Protein AF-A0A7S2NGV4-F1 (afdb_monomer_lite)

pLDDT: mean 76.07, std 20.82, range [39.56, 98.25]

Secondary structure (DSSP, 8-state):
-HHHHHHHHHTT-HHHHHHHHHHHHTT---HHHHHHHHHHHHHHHHH-SS---HHHHHHHHHHHHHH---HHHHHHHHHHHHHHHHHHHHHHHHHHHTS--SS--S---SSHHHHHHHHHHHHHHHHHHHHH-S-------TTSS----SSS-------HHHHHHHHHHHHHHHH--

Foldseek 3Di:
DLVVLVVCVVVLVLVVSLVVLVVVVVVVDAAPSLLSSLLSNLSSLCSPPPRRDLVSSLVSLVVSCVRPNDPSSVVSNVVSVVVVVVVVVVVVCVVCVVPPPDPDDPDDDDDPPVVVVVVVVVVVVVVCCVVPNPDDDDPPPVPPDDDPPPPPPPDPDPPVVVVVVVVVVVVVVVVVD

Organism: NCBI:txid156173

InterPro domains:
  IPR011990 Tetratricopeptide-like helical domain superfamily [G3DSA:1.25.40.10] (1-97)

Radius of gyration: 30.76 Å; chains: 1; bounding box: 49×62×81 Å

Sequence (177 aa):
YSNAALMALKLERHEFAIQLCDSGLLFSPQGPELSKLLLRKAQAVLERPQHSDPDLAIELLQRAAQEASSRPVLELLHRAKKAAKEKKRASDRALFGGRGFGDKRLASEATGRADAAAECALLLRKGWAALFGTSAAREVDPYAEGRLSLEGLEGPQKDNDAARAAFAETEAAAVQA

Structure (mmCIF, N/CA/C/O backbone):
data_AF-A0A7S2NGV4-F1
#
_entry.id   AF-A0A7S2NGV4-F1
#
loop_
_atom_site.group_PDB
_atom_site.id
_atom_site.type_symbol
_atom_site.label_atom_id
_atom_site.label_alt_id
_atom_site.label_comp_id
_atom_site.label_asym_id
_atom_site.label_entity_id
_atom_site.label_seq_id
_atom_site.pdbx_PDB_ins_code
_atom_site.Cartn_x
_atom_site.Cartn_y
_atom_site.Cartn_z
_atom_site.occupancy
_atom_site.B_iso_or_equiv
_atom_site.auth_seq_id
_atom_site.auth_comp_id
_atom_site.auth_asym_id
_atom_site.auth_atom_id
_atom_site.pdbx_PDB_model_num
ATOM 1 N N . TYR A 1 1 ? -11.950 -4.893 12.252 1.00 94.69 1 TYR A N 1
ATOM 2 C CA . TYR A 1 1 ? -11.339 -4.675 10.922 1.00 94.69 1 TYR A CA 1
ATOM 3 C C . TYR A 1 1 ? -9.862 -4.352 10.977 1.00 94.69 1 TYR A C 1
ATOM 5 O O . TYR A 1 1 ? -9.083 -5.174 10.519 1.00 94.69 1 TYR A O 1
ATOM 13 N N . SER A 1 2 ? -9.460 -3.236 11.597 1.00 94.94 2 SER A N 1
ATOM 14 C CA . SER A 1 2 ? -8.052 -2.818 11.653 1.00 94.94 2 SER A CA 1
ATOM 15 C C . SER A 1 2 ? -7.117 -3.960 12.088 1.00 94.94 2 SER A C 1
ATOM 17 O O . SER A 1 2 ? -6.219 -4.336 11.336 1.00 94.94 2 SER A O 1
ATOM 19 N N . ASN A 1 3 ? -7.326 -4.575 13.260 1.00 96.81 3 ASN A N 1
ATOM 20 C CA . ASN A 1 3 ? -6.448 -5.653 13.758 1.00 96.81 3 ASN A CA 1
ATOM 21 C C . ASN A 1 3 ? -6.491 -6.933 12.914 1.00 96.81 3 ASN A C 1
ATOM 23 O O . ASN A 1 3 ? -5.459 -7.569 12.730 1.00 96.81 3 ASN A O 1
ATOM 27 N N . ALA A 1 4 ? -7.647 -7.275 12.343 1.00 97.44 4 ALA A N 1
ATOM 28 C CA . ALA A 1 4 ? -7.757 -8.397 11.415 1.00 97.44 4 ALA A CA 1
ATOM 29 C C . ALA A 1 4 ? -6.918 -8.151 10.148 1.00 97.44 4 ALA A C 1
ATOM 31 O O . ALA A 1 4 ? -6.200 -9.044 9.710 1.00 97.44 4 ALA A O 1
ATOM 32 N N . ALA A 1 5 ? -6.932 -6.925 9.611 1.00 97.75 5 ALA A N 1
ATOM 33 C CA . ALA A 1 5 ? -6.097 -6.554 8.470 1.00 97.75 5 ALA A CA 1
ATOM 34 C C . ALA A 1 5 ? -4.598 -6.622 8.804 1.00 97.75 5 ALA A C 1
ATOM 36 O O . ALA A 1 5 ? -3.801 -7.047 7.975 1.00 97.75 5 ALA A O 1
ATOM 37 N N . LEU A 1 6 ? -4.207 -6.275 10.037 1.00 97.62 6 LEU A N 1
ATOM 38 C CA . LEU A 1 6 ? -2.826 -6.447 10.494 1.00 97.62 6 LEU A CA 1
ATOM 39 C C . LEU A 1 6 ? -2.412 -7.923 10.528 1.00 97.62 6 LEU A C 1
ATOM 41 O O . LEU A 1 6 ? -1.308 -8.248 10.104 1.00 97.62 6 LEU A O 1
ATOM 45 N N . MET A 1 7 ? -3.279 -8.816 11.009 1.00 98.25 7 MET A N 1
ATOM 46 C CA . MET A 1 7 ? -3.002 -10.258 10.978 1.00 98.25 7 MET A CA 1
ATOM 47 C C . MET A 1 7 ? -2.911 -10.777 9.543 1.00 98.25 7 MET A C 1
ATOM 49 O O . MET A 1 7 ? -1.999 -11.534 9.230 1.00 98.25 7 MET A O 1
ATOM 53 N N . ALA A 1 8 ? -3.789 -10.318 8.651 1.00 97.56 8 ALA A N 1
ATOM 54 C CA . ALA A 1 8 ? -3.722 -10.664 7.234 1.00 97.56 8 ALA A CA 1
ATOM 55 C C . ALA A 1 8 ? -2.398 -10.215 6.585 1.00 97.56 8 ALA A C 1
ATOM 57 O O . ALA A 1 8 ? -1.793 -11.003 5.866 1.00 97.56 8 ALA A O 1
ATOM 58 N N . LEU A 1 9 ? -1.904 -9.009 6.900 1.00 97.00 9 LEU A N 1
ATOM 59 C CA . LEU A 1 9 ? -0.579 -8.535 6.472 1.00 97.00 9 LEU A CA 1
ATOM 60 C C . LEU A 1 9 ? 0.556 -9.426 6.990 1.00 97.00 9 LEU A C 1
ATOM 62 O O . LEU A 1 9 ? 1.462 -9.762 6.238 1.00 97.00 9 LEU A O 1
ATOM 66 N N . LYS A 1 10 ? 0.507 -9.836 8.263 1.00 97.31 10 LYS A N 1
ATOM 67 C CA . LYS A 1 10 ? 1.518 -10.729 8.859 1.00 97.31 10 LYS A CA 1
ATOM 68 C C . LYS A 1 10 ? 1.537 -12.128 8.241 1.00 97.31 10 LYS A C 1
ATOM 70 O O . LYS A 1 10 ? 2.559 -12.793 8.320 1.00 97.31 10 LYS A O 1
ATOM 75 N N . LEU A 1 11 ? 0.423 -12.552 7.652 1.00 97.12 11 LEU A N 1
ATOM 76 C CA . LEU A 1 11 ? 0.283 -13.812 6.922 1.00 97.12 11 LEU A CA 1
ATOM 77 C C . LEU A 1 11 ? 0.496 -13.646 5.407 1.00 97.12 11 LEU A C 1
ATOM 79 O O . LEU A 1 11 ? 0.142 -14.551 4.659 1.00 97.12 11 LEU A O 1
ATOM 83 N N . GLU A 1 12 ? 0.983 -12.486 4.948 1.00 95.38 12 GLU A N 1
ATOM 84 C CA . GLU A 1 12 ? 1.213 -12.171 3.524 1.00 95.38 12 GLU A CA 1
ATOM 85 C C . GLU A 1 12 ? -0.057 -12.277 2.652 1.00 95.38 12 GLU A C 1
ATOM 87 O O . GLU A 1 12 ? -0.024 -12.355 1.423 1.00 95.38 12 GLU A O 1
ATOM 92 N N . ARG A 1 13 ? -1.239 -12.216 3.280 1.00 96.69 13 ARG A N 1
ATOM 93 C CA . ARG A 1 13 ? -2.543 -12.227 2.603 1.00 96.69 13 ARG A CA 1
ATOM 94 C C . ARG A 1 13 ? -2.963 -10.801 2.247 1.00 96.69 13 ARG A C 1
ATOM 96 O O . ARG A 1 13 ? -3.959 -10.293 2.765 1.00 96.69 13 ARG A O 1
ATOM 103 N N . HIS A 1 14 ? -2.203 -10.151 1.365 1.00 96.69 14 HIS A N 1
ATOM 104 C CA . HIS A 1 14 ? -2.362 -8.725 1.046 1.00 96.69 14 HIS A CA 1
ATOM 105 C C . HIS A 1 14 ? -3.754 -8.367 0.490 1.00 96.69 14 HIS A C 1
ATOM 107 O O . HIS A 1 14 ? -4.356 -7.401 0.948 1.00 96.69 14 HIS A O 1
ATOM 113 N N . GLU A 1 15 ? -4.321 -9.175 -0.414 1.00 96.06 15 GLU A N 1
ATOM 114 C CA . GLU A 1 15 ? -5.685 -8.960 -0.944 1.00 96.06 15 GLU A CA 1
ATOM 115 C C . GLU A 1 15 ? -6.737 -8.954 0.167 1.00 96.06 15 GLU A C 1
ATOM 117 O O . GLU A 1 15 ? -7.604 -8.084 0.243 1.00 96.06 15 GLU A O 1
ATOM 122 N N . PHE A 1 16 ? -6.628 -9.918 1.080 1.00 97.31 16 PHE A N 1
ATOM 123 C CA . PHE A 1 16 ? -7.557 -10.039 2.192 1.00 97.31 16 PHE A CA 1
ATOM 124 C C . PHE A 1 16 ? -7.390 -8.885 3.188 1.00 97.31 16 PHE A C 1
ATOM 126 O O . PHE A 1 16 ? -8.375 -8.368 3.713 1.00 97.31 16 PHE A O 1
ATOM 133 N N . ALA A 1 17 ? -6.156 -8.418 3.406 1.00 98.00 17 ALA A N 1
ATOM 134 C CA . ALA A 1 17 ? -5.898 -7.226 4.208 1.00 98.00 17 ALA A CA 1
ATOM 135 C C . ALA A 1 17 ? -6.562 -5.973 3.611 1.00 98.00 17 ALA A C 1
ATOM 137 O O . ALA A 1 17 ? -7.136 -5.183 4.365 1.00 98.00 17 ALA A O 1
ATOM 138 N N . ILE A 1 18 ? -6.538 -5.812 2.283 1.00 97.50 18 ILE A N 1
ATOM 139 C CA . ILE A 1 18 ? -7.214 -4.709 1.582 1.00 97.50 18 ILE A CA 1
ATOM 140 C C . ILE A 1 18 ? -8.725 -4.789 1.799 1.00 97.50 18 ILE A C 1
ATOM 142 O O . ILE A 1 18 ? -9.310 -3.820 2.276 1.00 97.50 18 ILE A O 1
ATOM 146 N N . GLN A 1 19 ? -9.337 -5.953 1.561 1.00 97.81 19 GLN A N 1
ATOM 147 C CA . GLN A 1 19 ? -10.780 -6.156 1.751 1.00 97.81 19 GLN A CA 1
ATOM 148 C C . GLN A 1 19 ? -11.232 -5.842 3.183 1.00 97.81 19 GLN A C 1
ATOM 150 O O . GLN A 1 19 ? -12.264 -5.203 3.399 1.00 97.81 19 GLN A O 1
ATOM 155 N N . LEU A 1 20 ? -10.443 -6.257 4.179 1.00 98.12 20 LEU A N 1
ATOM 156 C CA . LEU A 1 20 ? -10.711 -5.957 5.585 1.00 98.12 20 LEU A CA 1
ATOM 157 C C . LEU A 1 20 ? -10.588 -4.462 5.891 1.00 98.12 20 LEU A C 1
ATOM 159 O O . LEU A 1 20 ? -11.370 -3.946 6.693 1.00 98.12 20 LEU A O 1
ATOM 163 N N . CYS A 1 21 ? -9.623 -3.770 5.281 1.00 97.81 21 CYS A N 1
ATOM 164 C CA . CYS A 1 21 ? -9.494 -2.324 5.427 1.00 97.81 21 CYS A CA 1
ATOM 165 C C . CYS A 1 21 ? -10.665 -1.593 4.766 1.00 97.81 21 CYS A C 1
ATOM 167 O O . CYS A 1 21 ? -11.245 -0.720 5.402 1.00 97.81 21 CYS A O 1
ATOM 169 N N . ASP A 1 22 ? -11.056 -1.988 3.555 1.00 97.75 22 ASP A N 1
ATOM 170 C CA . ASP A 1 22 ? -12.186 -1.403 2.825 1.00 97.75 22 ASP A CA 1
ATOM 171 C C . ASP A 1 22 ? -13.495 -1.581 3.581 1.00 97.75 22 ASP A C 1
ATOM 173 O O . ASP A 1 22 ? -14.202 -0.606 3.825 1.00 97.75 22 ASP A O 1
ATOM 177 N N . SER A 1 23 ? -13.747 -2.793 4.076 1.00 97.81 23 SER A N 1
ATOM 178 C CA . SER A 1 23 ? -14.892 -3.073 4.946 1.00 97.81 23 SER A CA 1
ATOM 179 C C . SER A 1 23 ? -14.865 -2.209 6.208 1.00 97.81 23 SER A C 1
ATOM 181 O O . SER A 1 23 ? -15.897 -1.713 6.643 1.00 97.81 23 SER A O 1
ATOM 183 N N . GLY A 1 24 ? -13.682 -1.987 6.790 1.00 96.56 24 GLY A N 1
ATOM 184 C CA . GLY A 1 24 ? -13.511 -1.109 7.948 1.00 96.56 24 GLY A CA 1
ATOM 185 C C . GLY A 1 24 ? -13.787 0.366 7.647 1.00 96.56 24 GLY A C 1
ATOM 186 O O . GLY A 1 24 ? -14.342 1.060 8.496 1.00 96.56 24 GLY A O 1
ATOM 187 N N . LEU A 1 25 ? -13.431 0.841 6.452 1.00 95.94 25 LEU A N 1
ATOM 188 C CA . LEU A 1 25 ? -13.648 2.225 6.021 1.00 95.94 25 LEU A CA 1
ATOM 189 C C . LEU A 1 25 ? -15.132 2.548 5.785 1.00 95.94 25 LEU A C 1
ATOM 191 O O . LEU A 1 25 ? -15.519 3.703 5.952 1.00 95.94 25 LEU A O 1
ATOM 195 N N . LEU A 1 26 ? -15.966 1.548 5.472 1.00 96.56 26 LEU A N 1
ATOM 196 C CA . LEU A 1 26 ? -17.420 1.720 5.325 1.00 96.56 26 LEU A CA 1
ATOM 197 C C . LEU A 1 26 ? -18.112 2.179 6.618 1.00 96.56 26 LEU A C 1
ATOM 199 O O . LEU A 1 26 ? -19.177 2.780 6.555 1.00 96.56 26 LEU A O 1
ATOM 203 N N . PHE A 1 27 ? -17.501 1.949 7.784 1.00 95.25 27 PHE A N 1
ATOM 204 C CA . PHE A 1 27 ? -18.037 2.376 9.082 1.00 95.25 27 PHE A CA 1
ATOM 205 C C . PHE A 1 27 ? -17.649 3.815 9.466 1.00 95.25 27 PHE A C 1
ATOM 207 O O . PHE A 1 27 ? -17.748 4.182 10.633 1.00 95.25 27 PHE A O 1
ATOM 214 N N . SER A 1 28 ? -17.169 4.618 8.510 1.00 91.25 28 SER A N 1
ATOM 215 C CA . SER A 1 28 ? -16.755 6.017 8.711 1.00 91.25 28 SER A CA 1
ATOM 216 C C . SER A 1 28 ? -15.829 6.235 9.925 1.00 91.25 28 SER A C 1
ATOM 218 O O . SER A 1 28 ? -16.101 7.098 10.763 1.00 91.25 28 SER A O 1
ATOM 220 N N . PRO A 1 29 ? -14.726 5.469 10.049 1.00 92.12 29 PRO A N 1
ATOM 221 C CA . PRO A 1 29 ? -13.775 5.650 11.141 1.00 92.12 29 PRO A CA 1
ATOM 222 C C . PRO A 1 29 ? -13.130 7.042 11.074 1.00 92.12 29 PRO A C 1
ATOM 224 O O . PRO A 1 29 ? -12.962 7.603 9.992 1.00 92.12 29 PRO A O 1
ATOM 227 N N . GLN A 1 30 ? -12.719 7.574 12.227 1.00 92.88 30 GLN A N 1
ATOM 228 C CA . GLN A 1 30 ? -12.094 8.897 12.353 1.00 92.88 30 GLN A CA 1
ATOM 229 C C . GLN A 1 30 ? -10.777 8.826 13.136 1.00 92.88 30 GLN A C 1
ATOM 231 O O . GLN A 1 30 ? -10.535 7.878 13.896 1.00 92.88 30 GLN A O 1
ATOM 236 N N . GLY A 1 31 ? -9.915 9.827 12.937 1.00 91.19 31 GLY A N 1
ATOM 237 C CA . GLY A 1 31 ? -8.695 10.015 13.716 1.00 91.19 31 GLY A CA 1
ATOM 238 C C . GLY A 1 31 ? -7.742 8.806 13.669 1.00 91.19 31 GLY A C 1
ATOM 239 O O . GLY A 1 31 ? -7.450 8.285 12.586 1.00 91.19 31 GLY A O 1
ATOM 240 N N . PRO A 1 32 ? -7.235 8.315 14.820 1.00 91.25 32 PRO A N 1
ATOM 241 C CA . PRO A 1 32 ? -6.221 7.258 14.851 1.00 91.25 32 PRO A CA 1
ATOM 242 C C . PRO A 1 32 ? -6.648 5.939 14.197 1.00 91.25 32 PRO A C 1
ATOM 244 O O . PRO A 1 32 ? -5.811 5.242 13.623 1.00 91.25 32 PRO A O 1
ATOM 247 N N . GLU A 1 33 ? -7.929 5.570 14.269 1.00 93.56 33 GLU A N 1
ATOM 248 C CA . GLU A 1 33 ? -8.417 4.324 13.662 1.00 93.56 33 GLU A CA 1
ATOM 249 C C . GLU A 1 33 ? -8.490 4.420 12.138 1.00 93.56 33 GLU A C 1
ATOM 251 O O . GLU A 1 33 ? -8.105 3.472 11.445 1.00 93.56 33 GLU A O 1
ATOM 256 N N . LEU A 1 34 ? -8.885 5.584 11.611 1.00 95.25 34 LEU A N 1
ATOM 257 C CA . LEU A 1 34 ? -8.819 5.868 10.179 1.00 95.25 34 LEU A CA 1
ATOM 258 C C . LEU A 1 34 ? -7.370 5.809 9.683 1.00 95.25 34 LEU A C 1
ATOM 260 O O . LEU A 1 34 ? -7.079 5.099 8.720 1.00 95.25 34 LEU A O 1
ATOM 264 N N . SER A 1 35 ? -6.446 6.470 10.388 1.00 95.81 35 SER A N 1
ATOM 265 C CA . SER A 1 35 ? -5.020 6.459 10.038 1.00 95.81 35 SER A CA 1
ATOM 266 C C . SER A 1 35 ? -4.439 5.034 10.021 1.00 95.81 35 SER A C 1
ATOM 268 O O . SER A 1 35 ? -3.752 4.659 9.069 1.00 95.81 35 SER A O 1
ATOM 270 N N . LYS A 1 36 ? -4.786 4.179 10.999 1.00 96.19 36 LYS A N 1
ATOM 271 C CA . LYS A 1 36 ? -4.367 2.761 11.021 1.00 96.19 36 LYS A CA 1
ATOM 272 C C . LYS A 1 36 ? -4.905 1.965 9.831 1.00 96.19 36 LYS A C 1
ATOM 274 O O . LYS A 1 36 ? -4.158 1.169 9.261 1.00 96.19 36 LYS A O 1
ATOM 279 N N . LEU A 1 37 ? -6.181 2.136 9.482 1.00 97.31 37 LEU A N 1
ATOM 280 C CA . LEU A 1 37 ? -6.797 1.437 8.349 1.00 97.31 37 LEU A CA 1
ATOM 281 C C . LEU A 1 37 ? -6.157 1.859 7.024 1.00 97.31 37 LEU A C 1
ATOM 283 O O . LEU A 1 37 ? -5.790 1.000 6.225 1.00 97.31 37 LEU A O 1
ATOM 287 N N . LEU A 1 38 ? -5.953 3.162 6.823 1.00 97.38 38 LEU A N 1
ATOM 288 C CA . LEU A 1 38 ? -5.304 3.698 5.625 1.00 97.38 38 LEU A CA 1
ATOM 289 C C . LEU A 1 38 ? -3.844 3.242 5.512 1.00 97.38 38 LEU A C 1
ATOM 291 O O . LEU A 1 38 ? -3.432 2.796 4.443 1.00 97.38 38 LEU A O 1
ATOM 295 N N . LEU A 1 39 ? -3.087 3.270 6.614 1.00 97.44 39 LEU A N 1
ATOM 296 C CA . LEU A 1 39 ? -1.711 2.767 6.671 1.00 97.44 39 LEU A CA 1
ATOM 297 C C . LEU A 1 39 ? -1.632 1.288 6.268 1.00 97.44 39 LEU A C 1
ATOM 299 O O . LEU A 1 39 ? -0.817 0.919 5.426 1.00 97.44 39 LEU A O 1
ATOM 303 N N . ARG A 1 40 ? -2.484 0.441 6.859 1.00 97.69 40 ARG A N 1
ATOM 304 C CA . ARG A 1 40 ? -2.494 -1.010 6.603 1.00 97.69 40 ARG A CA 1
ATOM 305 C C . ARG A 1 40 ? -2.937 -1.320 5.175 1.00 97.69 40 ARG A C 1
ATOM 307 O O . ARG A 1 40 ? -2.335 -2.180 4.536 1.00 97.69 40 ARG A O 1
ATOM 314 N N . LYS A 1 41 ? -3.922 -0.584 4.649 1.00 97.88 41 LYS A N 1
ATOM 315 C CA . LYS A 1 41 ? -4.333 -0.691 3.244 1.00 97.88 41 LYS A CA 1
ATOM 316 C C . LYS A 1 41 ? -3.189 -0.312 2.304 1.00 97.88 41 LYS A C 1
ATOM 318 O O . LYS A 1 41 ? -2.883 -1.075 1.396 1.00 97.88 41 LYS A O 1
ATOM 323 N N . ALA A 1 42 ? -2.529 0.821 2.540 1.00 97.44 42 ALA A N 1
ATOM 324 C CA . ALA A 1 42 ? -1.409 1.270 1.716 1.00 97.44 42 ALA A CA 1
ATOM 325 C C . ALA A 1 42 ? -0.236 0.280 1.742 1.00 97.44 42 ALA A C 1
ATOM 327 O O . ALA A 1 42 ? 0.347 -0.007 0.698 1.00 97.44 42 ALA A O 1
ATOM 328 N N . GLN A 1 43 ? 0.077 -0.284 2.913 1.00 97.00 43 GLN A N 1
ATOM 329 C CA . GLN A 1 43 ? 1.089 -1.331 3.040 1.00 97.00 43 GLN A CA 1
ATOM 330 C C . GLN A 1 43 ? 0.725 -2.560 2.202 1.00 97.00 43 GLN A C 1
ATOM 332 O O . GLN A 1 43 ? 1.543 -3.025 1.413 1.00 97.00 43 GLN A O 1
ATOM 337 N N . ALA A 1 44 ? -0.517 -3.038 2.318 1.00 97.12 44 ALA A N 1
ATOM 338 C CA . ALA A 1 44 ? -0.987 -4.175 1.540 1.00 97.12 44 ALA A CA 1
ATOM 339 C C . ALA A 1 44 ? -0.911 -3.905 0.032 1.00 97.12 44 ALA A C 1
ATOM 341 O O . ALA A 1 44 ? -0.462 -4.768 -0.708 1.00 97.12 44 ALA A O 1
ATOM 342 N N . VAL A 1 45 ? -1.294 -2.709 -0.423 1.00 96.94 45 VAL A N 1
ATOM 343 C CA . VAL A 1 45 ? -1.224 -2.315 -1.840 1.00 96.94 45 VAL A CA 1
ATOM 344 C C . VAL A 1 45 ? 0.217 -2.311 -2.361 1.00 96.94 45 VAL A C 1
ATOM 346 O O . VAL A 1 45 ? 0.452 -2.782 -3.471 1.00 96.94 45 VAL A O 1
ATOM 349 N N . LEU A 1 46 ? 1.180 -1.814 -1.580 1.00 95.50 46 LEU A N 1
ATOM 350 C CA . LEU A 1 46 ? 2.590 -1.763 -1.988 1.00 95.50 46 LEU A CA 1
ATOM 351 C C . LEU A 1 46 ? 3.238 -3.142 -2.069 1.00 95.50 46 LEU A C 1
ATOM 353 O O . LEU A 1 46 ? 4.017 -3.390 -2.987 1.00 95.50 46 LEU A O 1
ATOM 357 N N . GLU A 1 47 ? 2.933 -4.014 -1.111 1.00 94.25 47 GLU A N 1
ATOM 358 C CA . GLU A 1 47 ? 3.573 -5.326 -0.959 1.00 94.25 47 GLU A CA 1
ATOM 359 C C . GLU A 1 47 ? 2.975 -6.401 -1.887 1.00 94.25 47 GLU A C 1
ATOM 361 O O . GLU A 1 47 ? 3.481 -7.518 -1.934 1.00 94.25 47 GLU A O 1
ATOM 366 N N . ARG A 1 48 ? 1.946 -6.075 -2.688 1.00 92.06 48 ARG A N 1
ATOM 367 C CA . ARG A 1 48 ? 1.391 -6.984 -3.706 1.00 92.06 48 ARG A CA 1
ATOM 368 C C . ARG A 1 48 ? 2.436 -7.312 -4.784 1.00 92.06 48 ARG A C 1
ATOM 370 O O . ARG A 1 48 ? 2.787 -6.421 -5.557 1.00 92.06 48 ARG A O 1
ATOM 377 N N . PRO A 1 49 ? 2.854 -8.583 -4.947 1.00 81.31 49 PRO A N 1
ATOM 378 C CA . PRO A 1 49 ? 3.962 -8.939 -5.842 1.00 81.31 49 PRO A CA 1
ATOM 379 C C . PRO A 1 49 ? 3.729 -8.617 -7.326 1.00 81.31 49 PRO A C 1
ATOM 381 O O . PRO A 1 49 ? 4.664 -8.267 -8.037 1.00 81.31 49 PRO A O 1
ATOM 384 N N . GLN A 1 50 ? 2.488 -8.738 -7.806 1.00 84.50 50 GLN A N 1
ATOM 385 C CA . GLN A 1 50 ? 2.141 -8.616 -9.235 1.00 84.50 50 GLN A CA 1
ATOM 386 C C . GLN A 1 50 ? 1.309 -7.366 -9.554 1.00 84.50 50 GLN A C 1
ATOM 388 O O . GLN A 1 50 ? 1.170 -6.976 -10.710 1.00 84.50 50 GLN A O 1
ATOM 393 N N . HIS A 1 51 ? 0.759 -6.725 -8.524 1.00 88.88 51 HIS A N 1
ATOM 394 C CA . HIS A 1 51 ? -0.212 -5.638 -8.647 1.00 88.88 51 HIS A CA 1
ATOM 395 C C . HIS A 1 51 ? 0.095 -4.504 -7.665 1.00 88.88 51 HIS A C 1
ATOM 397 O O . HIS A 1 51 ? -0.816 -3.900 -7.094 1.00 88.88 51 HIS A O 1
ATOM 403 N N . SER A 1 52 ? 1.387 -4.254 -7.437 1.00 91.06 52 SER A N 1
ATOM 404 C CA . SER A 1 52 ? 1.831 -3.131 -6.619 1.00 91.06 52 SER A CA 1
ATOM 405 C C . SER A 1 52 ? 1.413 -1.816 -7.275 1.00 91.06 52 SER A C 1
ATOM 407 O O . SER A 1 52 ? 1.771 -1.525 -8.426 1.00 91.06 52 SER A O 1
ATOM 409 N N . ASP A 1 53 ? 0.652 -1.018 -6.530 1.00 95.25 53 ASP A N 1
ATOM 410 C CA . ASP A 1 53 ? 0.220 0.309 -6.954 1.00 95.25 53 ASP A CA 1
ATOM 411 C C . ASP A 1 53 ? 0.767 1.388 -6.006 1.00 95.25 53 ASP A C 1
ATOM 413 O O . ASP A 1 53 ? 0.126 1.760 -5.017 1.00 95.25 53 ASP A O 1
ATOM 417 N N . PRO A 1 54 ? 1.991 1.882 -6.265 1.00 95.69 54 PRO A N 1
ATOM 418 C CA . PRO A 1 54 ? 2.613 2.864 -5.396 1.00 95.69 54 PRO A CA 1
ATOM 419 C C . PRO A 1 54 ? 1.923 4.229 -5.442 1.00 95.69 54 PRO A C 1
ATOM 421 O O . PRO A 1 54 ? 2.008 4.955 -4.454 1.00 95.69 54 PRO A O 1
ATOM 424 N N . ASP A 1 55 ? 1.232 4.574 -6.531 1.00 96.00 55 ASP A N 1
ATOM 425 C CA . ASP A 1 55 ? 0.526 5.852 -6.648 1.00 96.00 55 ASP A CA 1
ATOM 426 C C . ASP A 1 55 ? -0.709 5.852 -5.734 1.00 96.00 55 ASP A C 1
ATOM 428 O O . ASP A 1 55 ? -0.843 6.734 -4.881 1.00 96.00 55 ASP A O 1
ATOM 432 N N . LEU A 1 56 ? -1.515 4.784 -5.778 1.00 96.75 56 LEU A N 1
ATOM 433 C CA . LEU A 1 56 ? -2.632 4.592 -4.844 1.00 96.75 56 LEU A CA 1
ATOM 434 C C . LEU A 1 56 ? -2.166 4.574 -3.378 1.00 96.75 56 LEU A C 1
ATOM 436 O O . LEU A 1 56 ? -2.801 5.153 -2.494 1.00 96.75 56 LEU A O 1
ATOM 440 N N . ALA A 1 57 ? -1.039 3.919 -3.091 1.00 96.69 57 ALA A N 1
ATOM 441 C CA . ALA A 1 57 ? -0.494 3.892 -1.738 1.00 96.69 57 ALA A CA 1
ATOM 442 C C . ALA A 1 57 ? -0.074 5.285 -1.238 1.00 96.69 57 ALA A C 1
ATOM 444 O O . ALA A 1 57 ? -0.257 5.586 -0.056 1.00 96.69 57 ALA A O 1
ATOM 445 N N . ILE A 1 58 ? 0.458 6.147 -2.114 1.00 97.56 58 ILE A N 1
ATOM 446 C CA . ILE A 1 58 ? 0.799 7.537 -1.775 1.00 97.56 58 ILE A CA 1
ATOM 447 C C . ILE A 1 58 ? -0.455 8.313 -1.376 1.00 97.56 58 ILE A C 1
ATOM 449 O O . ILE A 1 58 ? -0.432 8.966 -0.333 1.00 97.56 58 ILE A O 1
ATOM 453 N N . GLU A 1 59 ? -1.537 8.217 -2.150 1.00 97.31 59 GLU A N 1
ATOM 454 C CA . GLU A 1 59 ? -2.799 8.912 -1.858 1.00 97.31 59 GLU A CA 1
ATOM 455 C C . GLU A 1 59 ? -3.366 8.502 -0.492 1.00 97.31 59 GLU A C 1
ATOM 457 O O . GLU A 1 59 ? -3.698 9.348 0.346 1.00 97.31 59 GLU A O 1
ATOM 462 N N . LEU A 1 60 ? -3.397 7.193 -0.222 1.00 96.88 60 LEU A N 1
ATOM 463 C CA . LEU A 1 60 ? -3.857 6.649 1.057 1.00 96.88 60 LEU A CA 1
ATOM 464 C C . LEU A 1 60 ? -3.009 7.152 2.234 1.00 96.88 60 LEU A C 1
ATOM 466 O O . LEU A 1 60 ? -3.552 7.509 3.281 1.00 96.88 60 LEU A O 1
ATOM 470 N N . LEU A 1 61 ? -1.684 7.208 2.071 1.00 96.81 61 LEU A N 1
ATOM 471 C CA . LEU A 1 61 ? -0.760 7.651 3.119 1.00 96.81 61 LEU A CA 1
ATOM 472 C C . LEU A 1 61 ? -0.771 9.166 3.321 1.00 96.81 61 LEU A C 1
ATOM 474 O O . LEU A 1 61 ? -0.622 9.622 4.453 1.00 96.81 61 LEU A O 1
ATOM 478 N N . GLN A 1 62 ? -0.981 9.951 2.265 1.00 96.50 62 GLN A N 1
ATOM 479 C CA . GLN A 1 62 ? -1.190 11.395 2.377 1.00 96.50 62 GLN A CA 1
ATOM 480 C C . GLN A 1 62 ? -2.457 11.695 3.172 1.00 96.50 62 GLN A C 1
ATOM 482 O O . GLN A 1 62 ? -2.411 12.50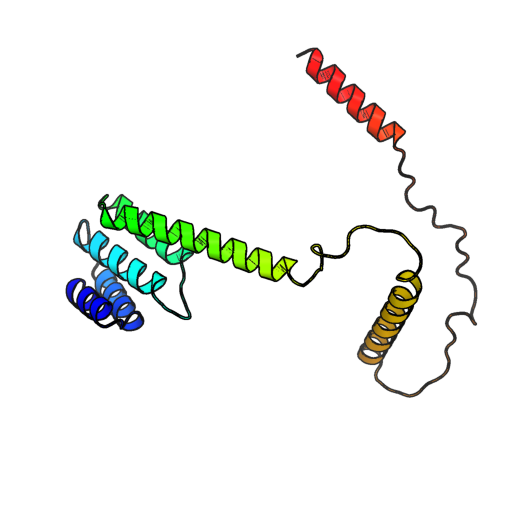0 4.102 1.00 96.50 62 GLN A O 1
ATOM 487 N N . ARG A 1 63 ? -3.554 10.988 2.879 1.00 95.19 63 ARG A N 1
ATOM 488 C CA . ARG A 1 63 ? -4.784 11.084 3.671 1.00 95.19 63 ARG A CA 1
ATOM 489 C C . ARG A 1 63 ? -4.556 10.651 5.124 1.00 95.19 63 ARG A C 1
ATOM 491 O O . ARG A 1 63 ? -4.981 11.340 6.041 1.00 95.19 63 ARG A O 1
ATOM 498 N N . ALA A 1 64 ? -3.830 9.556 5.356 1.00 94.44 64 ALA A N 1
ATOM 499 C CA . ALA A 1 64 ? -3.505 9.105 6.712 1.00 94.44 64 ALA A CA 1
ATOM 500 C C . ALA A 1 64 ? -2.669 10.130 7.501 1.00 94.44 64 ALA A C 1
ATOM 502 O O . ALA A 1 64 ? -2.855 10.266 8.711 1.00 94.44 64 ALA A O 1
ATOM 503 N N . ALA A 1 65 ? -1.762 10.842 6.824 1.00 93.94 65 ALA A N 1
ATOM 504 C CA . ALA A 1 65 ? -0.906 11.863 7.424 1.00 93.94 65 ALA A CA 1
ATOM 505 C C . ALA A 1 65 ? -1.666 13.147 7.792 1.00 93.94 65 ALA A C 1
ATOM 507 O O . ALA A 1 65 ? -1.272 13.812 8.747 1.00 93.94 65 ALA A O 1
ATOM 508 N N . GLN A 1 66 ? -2.740 13.479 7.064 1.00 93.06 66 GLN A N 1
ATOM 509 C CA . GLN A 1 66 ? -3.637 14.593 7.404 1.00 93.06 66 GLN A CA 1
ATOM 510 C C . GLN A 1 66 ? -4.404 14.324 8.705 1.00 93.06 66 GLN A C 1
ATOM 512 O O . GLN A 1 66 ? -4.576 15.235 9.507 1.00 93.06 66 GLN A O 1
ATOM 517 N N . GLU A 1 67 ? -4.818 13.074 8.932 1.00 88.62 67 GLU A N 1
ATOM 518 C CA . GLU A 1 67 ? -5.541 12.662 10.146 1.00 88.62 67 GLU A CA 1
ATOM 519 C C . GLU A 1 67 ? -4.617 12.540 11.361 1.00 88.62 67 GLU A C 1
ATOM 521 O O . GLU A 1 67 ? -4.929 13.000 12.458 1.00 88.62 67 GLU A O 1
ATOM 526 N N . ALA A 1 68 ? -3.477 11.870 11.181 1.00 83.19 68 ALA A N 1
ATOM 527 C CA . ALA A 1 68 ? -2.498 11.665 12.235 1.00 83.19 68 ALA A CA 1
ATOM 528 C C . ALA A 1 68 ? -1.104 11.489 11.630 1.00 83.19 68 ALA A C 1
ATOM 530 O O . ALA A 1 68 ? -0.763 10.437 11.077 1.00 83.19 68 ALA A O 1
ATOM 531 N N . SER A 1 69 ? -0.268 12.516 11.786 1.00 85.50 69 SER A N 1
ATOM 532 C CA . SER A 1 69 ? 1.143 12.436 11.421 1.00 85.50 69 SER A CA 1
ATOM 533 C C . SER A 1 69 ? 1.854 11.461 12.358 1.00 85.50 69 SER A C 1
ATOM 535 O O . SER A 1 69 ? 2.089 11.744 13.532 1.00 85.50 69 SER A O 1
ATOM 537 N N . SER A 1 70 ? 2.166 10.275 11.841 1.00 91.12 70 SER A N 1
ATOM 538 C CA . SER A 1 70 ? 2.889 9.242 12.572 1.00 91.12 70 SER A CA 1
ATOM 539 C C . SER A 1 70 ? 4.123 8.811 11.791 1.00 91.12 70 SER A C 1
ATOM 541 O O . SER A 1 70 ? 4.119 8.738 10.560 1.00 91.12 70 SER A O 1
ATOM 543 N N . ARG A 1 71 ? 5.199 8.498 12.518 1.00 94.88 71 ARG A N 1
ATOM 544 C CA . ARG A 1 71 ? 6.461 8.041 11.925 1.00 94.88 71 ARG A CA 1
ATOM 545 C C . ARG A 1 71 ? 6.278 6.869 10.938 1.00 94.88 71 ARG A C 1
ATOM 547 O O . ARG A 1 71 ? 6.836 6.965 9.847 1.00 94.88 71 ARG A O 1
ATOM 554 N N . PRO A 1 72 ? 5.461 5.832 11.227 1.00 94.44 72 PRO A N 1
ATOM 555 C CA . PRO A 1 72 ? 5.229 4.743 10.275 1.00 94.44 72 PRO A CA 1
ATOM 556 C C . PRO A 1 72 ? 4.590 5.201 8.958 1.00 94.44 72 PRO A C 1
ATOM 558 O O . PRO A 1 72 ? 4.970 4.714 7.895 1.00 94.44 72 PRO A O 1
ATOM 561 N N . VAL A 1 73 ? 3.655 6.160 9.008 1.00 95.38 73 VAL A N 1
ATOM 562 C CA . VAL A 1 73 ? 3.020 6.723 7.805 1.00 95.38 73 VAL A CA 1
ATOM 563 C C . VAL A 1 73 ? 4.052 7.452 6.948 1.00 95.38 73 VAL A C 1
ATOM 565 O O . VAL A 1 73 ? 4.101 7.237 5.739 1.00 95.38 73 VAL A O 1
ATOM 568 N N . LEU A 1 74 ? 4.916 8.267 7.558 1.00 95.62 74 LEU A N 1
ATOM 569 C CA . LEU A 1 74 ? 5.945 9.023 6.837 1.00 95.62 74 LEU A CA 1
ATOM 570 C C . LEU A 1 74 ? 7.014 8.114 6.213 1.00 95.62 74 LEU A C 1
ATOM 572 O O . LEU A 1 74 ? 7.400 8.314 5.059 1.00 95.62 74 LEU A O 1
ATOM 576 N N . GLU A 1 75 ? 7.470 7.098 6.948 1.00 96.31 75 GLU A N 1
ATOM 577 C CA . GLU A 1 75 ? 8.443 6.122 6.446 1.00 96.31 75 GLU A CA 1
ATOM 578 C C . GLU A 1 75 ? 7.881 5.335 5.258 1.00 96.31 75 GLU A C 1
ATOM 580 O O . GLU A 1 75 ? 8.554 5.192 4.229 1.00 96.31 75 GLU A O 1
ATOM 585 N N . LEU A 1 76 ? 6.632 4.868 5.359 1.00 96.19 76 LEU A N 1
ATOM 586 C CA . LEU A 1 76 ? 5.991 4.140 4.270 1.00 96.19 76 LEU A CA 1
ATOM 587 C C . LEU A 1 76 ? 5.693 5.057 3.077 1.00 96.19 76 LEU A C 1
ATOM 589 O O . LEU A 1 76 ? 5.886 4.644 1.937 1.00 96.19 76 LEU A O 1
ATOM 593 N N . LEU A 1 77 ? 5.327 6.320 3.315 1.00 96.50 77 LEU A N 1
ATOM 594 C CA . LEU A 1 77 ? 5.108 7.310 2.258 1.00 96.50 77 LEU A CA 1
ATOM 595 C C . LEU A 1 77 ? 6.396 7.574 1.470 1.00 96.50 77 LEU A C 1
ATOM 597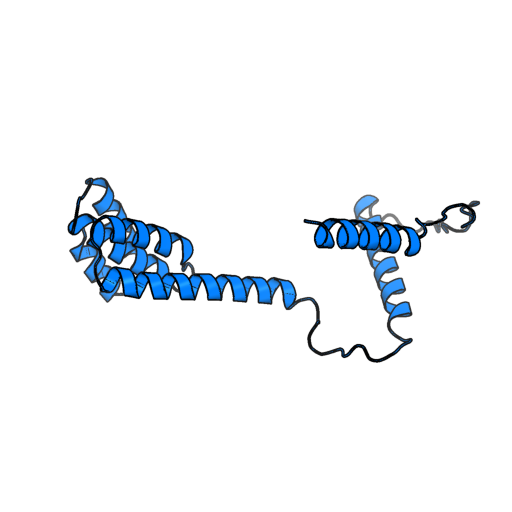 O O . LEU A 1 77 ? 6.367 7.677 0.243 1.00 96.50 77 LEU A O 1
ATOM 601 N N . HIS A 1 78 ? 7.540 7.654 2.153 1.00 96.31 78 HIS A N 1
ATOM 602 C CA . HIS A 1 78 ? 8.834 7.780 1.488 1.00 96.31 78 HIS A CA 1
ATOM 603 C C . HIS A 1 78 ? 9.147 6.549 0.622 1.00 96.31 78 HIS A C 1
ATOM 605 O O . HIS A 1 78 ? 9.563 6.698 -0.531 1.00 96.31 78 HIS A O 1
ATOM 611 N N . ARG A 1 79 ? 8.899 5.335 1.136 1.00 96.25 79 ARG A N 1
ATOM 612 C CA . ARG A 1 79 ? 9.057 4.088 0.364 1.00 96.25 79 ARG A CA 1
ATOM 613 C C . ARG A 1 79 ? 8.139 4.060 -0.859 1.00 96.25 79 ARG A C 1
ATOM 615 O O . ARG A 1 79 ? 8.619 3.770 -1.950 1.00 96.25 79 ARG A O 1
ATOM 622 N N . ALA A 1 80 ? 6.874 4.444 -0.701 1.00 96.38 80 ALA A N 1
ATOM 623 C CA . ALA A 1 80 ? 5.898 4.516 -1.785 1.00 96.38 80 ALA A CA 1
ATOM 624 C C . ALA A 1 80 ? 6.340 5.495 -2.885 1.00 96.38 80 ALA A C 1
ATOM 626 O O . ALA A 1 80 ? 6.382 5.139 -4.060 1.00 96.38 80 ALA A O 1
ATOM 627 N N . LYS A 1 81 ? 6.790 6.702 -2.510 1.00 96.75 81 LYS A N 1
ATOM 628 C CA . LYS A 1 81 ? 7.344 7.693 -3.453 1.00 96.75 81 LYS A CA 1
ATOM 629 C C . LYS A 1 81 ? 8.577 7.178 -4.189 1.00 96.75 81 LYS A C 1
ATOM 631 O O . LYS A 1 81 ? 8.746 7.471 -5.374 1.00 96.75 81 LYS A O 1
ATOM 636 N N . LYS A 1 82 ? 9.453 6.438 -3.505 1.00 96.12 82 LYS A N 1
ATOM 637 C CA . LYS A 1 82 ? 10.625 5.819 -4.134 1.00 96.12 82 LYS A CA 1
ATOM 638 C C . LYS A 1 82 ? 10.194 4.757 -5.153 1.00 96.12 82 LYS A C 1
ATOM 640 O O . LYS A 1 82 ? 10.639 4.825 -6.295 1.00 96.12 82 LYS A O 1
ATOM 645 N N . ALA A 1 83 ? 9.270 3.875 -4.775 1.00 93.75 83 ALA A N 1
ATOM 646 C CA . ALA A 1 83 ? 8.713 2.850 -5.653 1.00 93.75 83 ALA A CA 1
ATOM 647 C C . ALA A 1 83 ? 8.000 3.453 -6.878 1.00 93.75 83 ALA A C 1
ATOM 649 O O . ALA A 1 83 ? 8.221 2.999 -7.996 1.00 93.75 83 ALA A O 1
ATOM 650 N N . ALA A 1 84 ? 7.227 4.533 -6.713 1.00 94.69 84 ALA A N 1
ATOM 651 C CA . ALA A 1 84 ? 6.591 5.242 -7.828 1.00 94.69 84 ALA A CA 1
ATOM 652 C C . ALA A 1 84 ? 7.622 5.830 -8.808 1.00 94.69 84 ALA A C 1
ATOM 654 O O . ALA A 1 84 ? 7.481 5.705 -10.025 1.00 94.69 84 ALA A O 1
ATOM 655 N N . LYS A 1 85 ? 8.705 6.436 -8.298 1.00 94.75 85 LYS A N 1
ATOM 656 C CA . LYS A 1 85 ? 9.807 6.938 -9.141 1.00 94.75 85 LYS A CA 1
ATOM 657 C C . LYS A 1 85 ? 10.526 5.810 -9.880 1.00 94.75 85 LYS A C 1
ATOM 659 O O . LYS A 1 85 ? 10.883 5.982 -11.041 1.00 94.75 85 LYS A O 1
ATOM 664 N N . GLU A 1 86 ? 10.754 4.675 -9.226 1.00 92.94 86 GLU A N 1
ATOM 665 C CA . GLU A 1 86 ? 11.371 3.497 -9.846 1.00 92.94 86 GLU A CA 1
ATOM 666 C C . GLU A 1 86 ? 10.466 2.881 -10.915 1.00 92.94 86 GLU A C 1
ATOM 668 O O . GLU A 1 86 ? 10.954 2.589 -12.005 1.00 92.94 86 GLU A O 1
ATOM 673 N N . LYS A 1 87 ? 9.154 2.789 -10.663 1.00 90.06 87 LYS A N 1
ATOM 674 C CA . LYS A 1 87 ? 8.147 2.358 -11.644 1.00 90.06 87 LYS A CA 1
ATOM 675 C C . LYS A 1 87 ? 8.153 3.257 -12.884 1.00 90.06 87 LYS A C 1
ATOM 677 O O . LYS A 1 87 ? 8.218 2.736 -13.992 1.00 90.06 87 LYS A O 1
ATOM 682 N N . LYS A 1 88 ? 8.193 4.585 -12.706 1.00 90.12 88 LYS A N 1
ATOM 683 C CA . LYS A 1 88 ? 8.325 5.551 -13.816 1.00 90.12 88 LYS A CA 1
ATOM 684 C C . LYS A 1 88 ? 9.638 5.383 -14.581 1.00 90.12 88 LYS A C 1
ATOM 686 O O . LYS A 1 88 ? 9.642 5.288 -15.797 1.00 90.12 88 LYS A O 1
ATOM 691 N N . ARG A 1 89 ? 10.764 5.238 -13.881 1.00 90.88 89 ARG A N 1
ATOM 692 C CA . ARG A 1 89 ? 12.058 4.974 -14.536 1.00 90.88 89 ARG A CA 1
ATOM 693 C C . ARG A 1 89 ? 12.066 3.652 -15.300 1.00 90.88 89 ARG A C 1
ATOM 695 O O . ARG A 1 89 ? 12.697 3.569 -16.347 1.00 90.88 89 ARG A O 1
ATOM 702 N N . ALA A 1 90 ? 11.415 2.615 -14.779 1.00 87.88 90 ALA A N 1
ATOM 703 C CA . ALA A 1 90 ? 11.291 1.329 -15.453 1.00 87.88 90 ALA A CA 1
ATOM 704 C C . ALA A 1 90 ? 10.399 1.435 -16.697 1.00 87.88 90 ALA A C 1
ATOM 706 O O . ALA A 1 90 ? 10.771 0.893 -17.736 1.00 87.88 90 ALA A O 1
ATOM 707 N N . SER A 1 91 ? 9.286 2.177 -16.630 1.00 85.69 91 SER A N 1
ATOM 708 C CA . SER A 1 91 ? 8.462 2.454 -17.811 1.00 85.69 91 SER A CA 1
ATOM 709 C C . SER A 1 91 ? 9.216 3.283 -18.846 1.00 85.69 91 SER A C 1
ATOM 711 O O . SER A 1 91 ? 9.197 2.928 -20.019 1.00 85.69 91 SER A O 1
ATOM 713 N N . ASP A 1 92 ? 9.958 4.310 -18.429 1.00 85.94 92 ASP A N 1
ATOM 714 C CA . ASP A 1 92 ? 10.786 5.112 -19.334 1.00 85.94 92 ASP A CA 1
ATOM 715 C C . ASP A 1 92 ? 11.848 4.226 -20.000 1.00 85.94 92 ASP A C 1
ATOM 717 O O . ASP A 1 92 ? 11.986 4.214 -21.219 1.00 85.94 92 ASP A O 1
ATOM 721 N N . ARG A 1 93 ? 12.550 3.388 -19.227 1.00 85.94 93 ARG A N 1
ATOM 722 C CA . ARG A 1 93 ? 13.501 2.410 -19.781 1.00 85.94 93 ARG A CA 1
ATOM 723 C C . ARG A 1 93 ? 12.845 1.421 -20.737 1.00 85.94 93 ARG A C 1
ATOM 725 O O . ARG A 1 93 ? 13.488 1.051 -21.705 1.00 85.94 93 ARG A O 1
ATOM 732 N N . ALA A 1 94 ? 11.612 0.988 -20.498 1.00 84.06 94 ALA A N 1
ATOM 733 C CA . ALA A 1 94 ? 10.904 0.115 -21.431 1.00 84.06 94 ALA A CA 1
ATOM 734 C C . ALA A 1 94 ? 10.561 0.850 -22.740 1.00 84.06 94 ALA A C 1
ATOM 736 O O . ALA A 1 94 ? 10.736 0.290 -23.820 1.00 84.06 94 ALA A O 1
ATOM 737 N N . LEU A 1 95 ? 10.153 2.121 -22.654 1.00 78.94 95 LEU A N 1
ATOM 738 C CA . LEU A 1 95 ? 9.867 2.969 -23.816 1.00 78.94 95 LEU A CA 1
ATOM 739 C C . LEU A 1 95 ? 11.128 3.281 -24.638 1.00 78.94 95 LEU A C 1
ATOM 741 O O . LEU A 1 95 ? 11.071 3.311 -25.868 1.00 78.94 95 LEU A O 1
ATOM 745 N N . PHE A 1 96 ? 12.272 3.472 -23.977 1.00 72.06 96 PHE A N 1
ATOM 746 C CA . PHE A 1 96 ? 13.547 3.806 -24.626 1.00 72.06 96 PHE A CA 1
ATOM 747 C C . PHE A 1 96 ? 14.464 2.594 -24.876 1.00 72.06 96 PHE A C 1
ATOM 749 O O . PHE A 1 96 ? 15.417 2.699 -25.641 1.00 72.06 96 PHE A O 1
ATOM 756 N N . GLY A 1 97 ? 14.173 1.427 -24.300 1.00 61.56 97 GLY A N 1
ATOM 757 C CA . GLY A 1 97 ? 14.972 0.202 -24.437 1.00 61.56 97 GLY A CA 1
ATOM 758 C C . GLY A 1 97 ? 14.836 -0.482 -25.800 1.00 61.56 97 GLY A C 1
ATOM 759 O O . GLY A 1 97 ? 15.701 -1.265 -26.177 1.00 61.56 97 GLY A O 1
ATOM 760 N N . GLY A 1 98 ? 13.789 -0.151 -26.565 1.00 54.25 98 GLY A N 1
ATOM 761 C CA . GLY A 1 98 ? 13.566 -0.652 -27.927 1.00 54.25 98 GLY A CA 1
ATOM 762 C C . GLY A 1 98 ? 14.193 0.193 -29.042 1.00 54.25 98 GLY A C 1
ATOM 763 O O . GLY A 1 98 ? 14.108 -0.184 -30.208 1.00 54.25 98 GLY A O 1
ATOM 764 N N . ARG A 1 99 ? 14.818 1.335 -28.728 1.00 54.31 99 ARG A N 1
ATOM 765 C CA . ARG A 1 99 ? 15.526 2.167 -29.713 1.00 54.31 99 ARG A CA 1
ATOM 766 C C . ARG A 1 99 ? 16.947 2.380 -29.226 1.00 54.31 99 ARG A C 1
ATOM 768 O O . ARG A 1 99 ? 17.187 3.199 -28.349 1.00 54.31 99 ARG A O 1
ATOM 775 N N . GLY A 1 100 ? 17.875 1.603 -29.782 1.00 54.12 100 GLY A N 1
ATOM 776 C CA . GLY A 1 100 ? 19.292 1.623 -29.435 1.00 54.12 100 GLY A CA 1
ATOM 777 C C . GLY A 1 100 ? 19.900 3.023 -29.500 1.00 54.12 100 GLY A C 1
ATOM 778 O O . GLY A 1 100 ? 20.383 3.447 -30.541 1.00 54.12 100 GLY A O 1
ATOM 779 N N . PHE A 1 101 ? 19.918 3.704 -28.360 1.00 54.38 101 PHE A N 1
ATOM 780 C CA . PHE A 1 101 ? 20.697 4.919 -28.118 1.00 54.38 101 PHE A CA 1
ATOM 781 C C . PHE A 1 101 ? 21.978 4.625 -27.313 1.00 54.38 101 PHE A C 1
ATOM 783 O O . PHE A 1 101 ? 22.658 5.548 -26.881 1.00 54.38 101 PHE A O 1
ATOM 790 N N . GLY A 1 102 ? 22.299 3.341 -27.095 1.00 53.28 102 GLY A N 1
ATOM 791 C CA . GLY A 1 102 ? 23.354 2.907 -26.174 1.00 53.28 102 GLY A CA 1
ATOM 792 C C . GLY A 1 102 ? 24.698 2.522 -26.795 1.00 53.28 102 GLY A C 1
ATOM 793 O O . GLY A 1 102 ? 25.714 2.887 -26.227 1.00 53.28 102 GLY A O 1
ATOM 794 N N . ASP A 1 103 ? 24.737 1.834 -27.944 1.00 52.06 103 ASP A N 1
ATOM 795 C CA . ASP A 1 103 ? 25.991 1.180 -28.389 1.00 52.06 103 ASP A CA 1
ATOM 796 C C . ASP A 1 103 ? 26.431 1.458 -29.827 1.00 52.06 103 ASP A C 1
ATOM 798 O O . ASP A 1 103 ? 27.539 1.095 -30.221 1.00 52.06 103 ASP A O 1
ATOM 802 N N . LYS A 1 104 ? 25.632 2.169 -30.623 1.00 50.22 104 LYS A N 1
ATOM 803 C CA . LYS A 1 104 ? 26.114 2.690 -31.905 1.00 50.22 104 LYS A CA 1
ATOM 804 C C . LYS A 1 104 ? 26.531 4.129 -31.692 1.00 50.22 104 LYS A C 1
ATOM 806 O O . LYS A 1 104 ? 25.747 5.058 -31.871 1.00 50.22 104 LYS A O 1
ATOM 811 N N . ARG A 1 105 ? 27.791 4.292 -31.274 1.00 47.03 105 ARG A N 1
ATOM 812 C CA . ARG A 1 105 ? 28.517 5.551 -31.455 1.00 47.03 105 ARG A CA 1
ATOM 813 C C . ARG A 1 105 ? 28.204 6.054 -32.860 1.00 47.03 105 ARG A C 1
ATOM 815 O O . ARG A 1 105 ? 28.221 5.271 -33.806 1.00 47.03 105 ARG A O 1
ATOM 822 N N . LEU A 1 106 ? 27.906 7.344 -32.953 1.00 49.31 106 LEU A N 1
ATOM 823 C CA . LEU A 1 106 ? 27.785 8.121 -34.183 1.00 49.31 106 LEU A CA 1
ATOM 824 C C . LEU A 1 106 ? 29.128 8.101 -34.939 1.00 49.31 106 LEU A C 1
ATOM 826 O O . LEU A 1 106 ? 29.825 9.105 -35.024 1.00 49.31 106 LEU A O 1
ATOM 830 N N . ALA A 1 107 ? 29.528 6.931 -35.423 1.00 39.56 107 ALA A N 1
ATOM 831 C CA . ALA A 1 107 ? 30.694 6.700 -36.245 1.00 39.56 107 ALA A CA 1
ATOM 832 C C . ALA A 1 107 ? 30.190 6.356 -37.647 1.00 39.56 107 ALA A C 1
ATOM 834 O O . ALA A 1 107 ? 29.669 5.273 -37.897 1.00 39.56 107 ALA A O 1
ATOM 835 N N . SER A 1 108 ? 30.287 7.375 -38.495 1.00 42.00 108 SER A N 1
ATOM 836 C CA . SER A 1 108 ? 30.624 7.310 -39.915 1.00 42.00 108 SER A CA 1
ATOM 837 C C . SER A 1 108 ? 30.007 6.184 -40.763 1.00 42.00 108 SER A C 1
ATOM 839 O O . SER A 1 108 ? 30.492 5.061 -40.800 1.00 42.00 108 SER A O 1
ATOM 841 N N . GLU A 1 109 ? 29.022 6.607 -41.554 1.00 49.34 109 GLU A N 1
ATOM 842 C CA . GLU A 1 109 ? 28.998 6.463 -43.016 1.00 49.34 109 GLU A CA 1
ATOM 843 C C . GLU A 1 109 ? 28.693 5.106 -43.698 1.00 49.34 109 GLU A C 1
ATOM 845 O O . GLU A 1 109 ? 29.262 4.050 -43.456 1.00 49.34 109 GLU A O 1
ATOM 850 N N . ALA A 1 110 ? 27.802 5.255 -44.687 1.00 51.09 110 ALA A N 1
ATOM 851 C CA . ALA A 1 110 ? 27.641 4.507 -45.936 1.00 51.09 110 ALA A CA 1
ATOM 852 C C . ALA A 1 110 ? 26.800 3.217 -45.992 1.00 51.09 110 ALA A C 1
ATOM 854 O O . ALA A 1 110 ? 26.149 3.026 -47.017 1.00 51.09 110 ALA A O 1
ATOM 855 N N . THR A 1 111 ? 26.693 2.373 -44.963 1.00 48.28 111 THR A N 1
ATOM 856 C CA . THR A 1 111 ? 26.005 1.065 -45.143 1.00 48.28 111 THR A CA 1
ATOM 857 C C . THR A 1 111 ? 24.512 1.043 -44.790 1.00 48.28 111 THR A C 1
ATOM 859 O O . THR A 1 111 ? 23.768 0.252 -45.353 1.00 48.28 111 THR A O 1
ATOM 862 N N . GLY A 1 112 ? 24.018 1.950 -43.940 1.00 49.12 112 GLY A N 1
ATOM 863 C CA . GLY A 1 112 ? 22.628 1.896 -43.446 1.00 49.12 112 GLY A CA 1
ATOM 864 C C . GLY A 1 112 ? 21.537 2.476 -44.361 1.00 49.12 112 GLY A C 1
ATOM 865 O O . GLY A 1 112 ? 20.356 2.362 -44.041 1.00 49.12 112 GLY A O 1
ATOM 866 N N . ARG A 1 113 ? 21.885 3.134 -45.478 1.00 52.47 113 ARG A N 1
ATOM 867 C CA . ARG A 1 113 ? 20.880 3.771 -46.361 1.00 52.47 113 ARG A CA 1
ATOM 868 C C . ARG A 1 113 ? 20.204 2.785 -47.319 1.00 52.47 113 ARG A C 1
ATOM 870 O O . ARG A 1 113 ? 19.039 2.987 -47.645 1.00 52.47 113 ARG A O 1
ATOM 877 N N . ALA A 1 114 ? 20.906 1.733 -47.743 1.00 53.59 114 ALA A N 1
ATOM 878 C CA . ALA A 1 114 ? 20.349 0.716 -48.637 1.00 53.59 114 ALA A CA 1
ATOM 879 C C . ALA A 1 114 ? 19.312 -0.164 -47.916 1.00 53.59 114 ALA A C 1
ATOM 881 O O . ALA A 1 114 ? 18.237 -0.420 -48.458 1.00 53.59 114 ALA A O 1
ATOM 882 N N . ASP A 1 115 ? 19.589 -0.522 -46.659 1.00 58.56 115 ASP A N 1
ATOM 883 C CA . ASP A 1 115 ? 18.699 -1.364 -45.854 1.00 58.56 115 ASP A CA 1
ATOM 884 C C . ASP A 1 115 ? 17.422 -0.620 -45.442 1.00 58.56 115 ASP A C 1
ATOM 886 O O . ASP A 1 115 ? 16.328 -1.170 -45.537 1.00 58.56 115 ASP A O 1
ATOM 890 N N . ALA A 1 116 ? 17.521 0.668 -45.094 1.00 60.06 116 ALA A N 1
ATOM 891 C CA . ALA A 1 116 ? 16.353 1.475 -44.737 1.00 60.06 116 ALA A CA 1
ATOM 892 C C . ALA A 1 116 ? 15.390 1.689 -45.921 1.00 60.06 116 ALA A C 1
ATOM 894 O O . ALA A 1 116 ? 14.171 1.691 -45.745 1.00 60.06 116 ALA A O 1
ATOM 895 N N . ALA A 1 117 ? 15.916 1.844 -47.142 1.00 61.38 117 ALA A N 1
ATOM 896 C CA . ALA A 1 117 ? 15.089 1.960 -48.342 1.00 61.38 117 ALA A CA 1
ATOM 897 C C . ALA A 1 117 ? 14.369 0.638 -48.663 1.00 61.38 117 ALA A C 1
ATOM 899 O O . ALA A 1 117 ? 13.178 0.644 -48.990 1.00 61.38 117 ALA A O 1
ATOM 900 N N . ALA A 1 118 ? 15.063 -0.494 -48.509 1.00 67.75 118 ALA A N 1
ATOM 901 C CA . ALA A 1 118 ? 14.491 -1.823 -48.707 1.00 67.75 118 ALA A CA 1
ATOM 902 C C . ALA A 1 118 ? 13.423 -2.160 -47.650 1.00 67.75 118 ALA A C 1
ATOM 904 O O . ALA A 1 118 ? 12.357 -2.679 -47.991 1.00 67.75 118 ALA A O 1
ATOM 905 N N . GLU A 1 119 ? 13.659 -1.810 -46.384 1.00 69.44 119 GLU A N 1
ATOM 906 C CA . GLU A 1 119 ? 12.688 -1.993 -45.301 1.00 69.44 119 GLU A CA 1
ATOM 907 C C . GLU A 1 119 ? 11.436 -1.128 -45.494 1.00 69.44 119 GLU A C 1
ATOM 909 O O . GLU A 1 119 ? 10.316 -1.629 -45.355 1.00 69.44 119 GLU A O 1
ATOM 914 N N . CYS A 1 120 ? 11.593 0.136 -45.901 1.00 70.38 120 CYS A N 1
ATOM 915 C CA . CYS A 1 120 ? 10.462 1.006 -46.232 1.00 70.38 120 CYS A CA 1
ATOM 916 C C . CYS A 1 120 ? 9.639 0.459 -47.408 1.00 70.38 120 CYS A C 1
ATOM 918 O O . CYS A 1 120 ? 8.412 0.402 -47.321 1.00 70.38 120 CYS A O 1
ATOM 920 N N . ALA A 1 121 ? 10.284 -0.011 -48.481 1.00 71.06 121 ALA A N 1
ATOM 921 C CA . ALA A 1 121 ? 9.588 -0.613 -49.621 1.00 71.06 121 ALA A CA 1
ATOM 922 C C . ALA A 1 121 ? 8.816 -1.888 -49.227 1.00 71.06 121 ALA A C 1
ATOM 924 O O . ALA A 1 121 ? 7.698 -2.124 -49.697 1.00 71.06 121 ALA A O 1
ATOM 925 N N . LEU A 1 122 ? 9.378 -2.695 -48.322 1.00 74.75 122 LEU A N 1
ATOM 926 C CA . LEU A 1 122 ? 8.740 -3.908 -47.817 1.00 74.75 122 LEU A CA 1
ATOM 927 C C . LEU A 1 122 ? 7.515 -3.594 -46.943 1.00 74.75 122 LEU A C 1
ATOM 929 O O . LEU A 1 122 ? 6.486 -4.263 -47.059 1.00 74.75 122 LEU A O 1
ATOM 933 N N . LEU A 1 123 ? 7.604 -2.572 -46.088 1.00 75.00 123 LEU A N 1
ATOM 934 C CA . LEU A 1 123 ? 6.486 -2.113 -45.261 1.00 75.00 123 LEU A CA 1
ATOM 935 C C . LEU A 1 123 ? 5.366 -1.503 -46.107 1.00 75.00 123 LEU A C 1
ATOM 937 O O . LEU A 1 123 ? 4.198 -1.798 -45.855 1.00 75.00 123 LEU A O 1
ATOM 941 N N . LEU A 1 124 ? 5.706 -0.743 -47.150 1.00 76.50 124 LEU A N 1
ATOM 942 C CA . LEU A 1 124 ? 4.727 -0.208 -48.098 1.00 76.50 124 LEU A CA 1
ATOM 943 C C . LEU A 1 124 ? 4.011 -1.327 -48.864 1.00 76.50 124 LEU A C 1
ATOM 945 O O . LEU A 1 124 ? 2.786 -1.308 -48.951 1.00 76.50 124 LEU A O 1
ATOM 949 N N . ARG A 1 125 ? 4.732 -2.357 -49.332 1.00 68.56 125 ARG A N 1
ATOM 950 C CA . ARG A 1 125 ? 4.111 -3.543 -49.958 1.00 68.56 125 ARG A CA 1
ATOM 951 C C . ARG A 1 125 ? 3.176 -4.288 -49.008 1.00 68.56 125 ARG A C 1
ATOM 953 O O . ARG A 1 125 ? 2.089 -4.690 -49.416 1.00 68.56 125 ARG A O 1
ATOM 960 N N . LYS A 1 126 ? 3.577 -4.469 -47.746 1.00 71.44 126 LYS A N 1
ATOM 961 C CA . LYS A 1 126 ? 2.740 -5.124 -46.727 1.00 71.44 126 LYS A CA 1
ATOM 962 C C . LYS A 1 126 ? 1.496 -4.298 -46.395 1.00 71.44 126 LYS A C 1
ATOM 964 O O . LYS A 1 126 ? 0.410 -4.864 -46.313 1.00 71.44 126 LYS A O 1
ATOM 969 N N . GLY A 1 127 ? 1.640 -2.980 -46.258 1.00 67.12 127 GLY A N 1
ATOM 970 C CA . GLY A 1 127 ? 0.520 -2.060 -46.049 1.00 67.12 127 GLY A CA 1
ATOM 971 C C . GLY A 1 127 ? -0.452 -2.052 -47.230 1.00 67.12 127 GLY A C 1
ATOM 972 O O . GLY A 1 127 ? -1.661 -2.122 -47.033 1.00 67.12 127 GLY A O 1
ATOM 973 N N . TRP A 1 128 ? 0.069 -2.071 -48.458 1.00 66.56 128 TRP A N 1
ATOM 974 C CA . TRP A 1 128 ? -0.738 -2.149 -49.676 1.00 66.56 128 TRP A CA 1
ATOM 975 C C . TRP A 1 128 ? -1.520 -3.465 -49.769 1.00 66.56 128 TRP A C 1
ATOM 977 O O . TRP A 1 128 ? -2.723 -3.456 -50.012 1.00 66.56 128 TRP A O 1
ATOM 987 N N . ALA A 1 129 ? -0.876 -4.602 -49.500 1.00 62.44 129 ALA A N 1
ATOM 988 C CA . ALA A 1 129 ? -1.547 -5.903 -49.486 1.00 62.44 129 ALA A CA 1
ATOM 989 C C . ALA A 1 129 ? -2.635 -6.002 -48.400 1.00 62.44 129 ALA A C 1
ATOM 991 O O . ALA A 1 129 ? -3.653 -6.657 -48.612 1.00 62.44 129 ALA A O 1
ATOM 992 N N . ALA A 1 130 ? -2.448 -5.335 -47.256 1.00 64.94 130 ALA A N 1
ATOM 993 C CA . ALA A 1 130 ? -3.454 -5.267 -46.197 1.00 64.94 130 ALA A CA 1
ATOM 994 C C . ALA A 1 130 ? -4.657 -4.380 -46.569 1.00 64.94 130 ALA A C 1
ATOM 996 O O . ALA A 1 130 ? -5.774 -4.668 -46.147 1.00 64.94 130 ALA A O 1
ATOM 997 N N . LEU A 1 131 ? -4.440 -3.327 -47.364 1.00 58.34 131 LEU A N 1
ATOM 998 C CA . LEU A 1 131 ? -5.490 -2.406 -47.811 1.00 58.34 131 LEU A CA 1
ATOM 999 C C . LEU A 1 131 ? -6.271 -2.921 -49.028 1.00 58.34 131 LEU A C 1
ATOM 1001 O O . LEU A 1 131 ? -7.468 -2.666 -49.126 1.00 58.34 131 LEU A O 1
ATOM 1005 N N . PHE A 1 132 ? -5.616 -3.645 -49.940 1.00 64.62 132 PHE A N 1
ATOM 1006 C CA . PHE A 1 132 ? -6.196 -4.032 -51.234 1.00 64.62 132 PHE A CA 1
ATOM 1007 C C . PHE A 1 132 ? -6.348 -5.552 -51.439 1.00 64.62 132 PHE A C 1
ATOM 1009 O O . PHE A 1 132 ? -6.893 -5.979 -52.455 1.00 64.62 132 PHE A O 1
ATOM 1016 N N . GLY A 1 133 ? -5.921 -6.377 -50.475 1.00 55.78 133 GLY A N 1
ATOM 1017 C CA . GLY A 1 133 ? -5.985 -7.841 -50.550 1.00 55.78 133 GLY A CA 1
ATOM 1018 C C . GLY A 1 133 ? -4.918 -8.464 -51.464 1.00 55.78 133 GLY A C 1
ATOM 1019 O O . GLY A 1 133 ? -4.343 -7.817 -52.336 1.00 55.78 133 GLY A O 1
ATOM 1020 N N . THR A 1 134 ? -4.625 -9.756 -51.274 1.00 58.19 134 THR A N 1
ATOM 1021 C CA . THR A 1 134 ? -3.546 -10.491 -51.972 1.00 58.19 134 THR A CA 1
ATOM 1022 C C . THR A 1 134 ? -3.956 -11.032 -53.348 1.00 58.19 134 THR A C 1
ATOM 1024 O O . THR A 1 134 ? -3.664 -12.182 -53.678 1.00 58.19 134 THR A O 1
ATOM 1027 N N . SER A 1 135 ? -4.644 -10.232 -54.164 1.00 44.97 135 SER A N 1
ATOM 1028 C CA . SER A 1 135 ? -4.845 -10.582 -55.576 1.00 44.97 135 SER A CA 1
ATOM 1029 C C . SER A 1 135 ? -3.564 -10.310 -56.366 1.00 44.97 135 SER A C 1
ATOM 1031 O O . SER A 1 135 ? -2.960 -9.246 -56.251 1.00 44.97 135 SER A O 1
ATOM 1033 N N . ALA A 1 136 ? -3.144 -11.307 -57.142 1.00 40.81 136 ALA A N 1
ATOM 1034 C CA . ALA A 1 136 ? -1.848 -11.398 -57.793 1.00 40.81 136 ALA A CA 1
ATOM 1035 C C . ALA A 1 136 ? -1.507 -10.215 -58.715 1.00 40.81 136 ALA A C 1
ATOM 1037 O O . ALA A 1 136 ? -2.347 -9.707 -59.455 1.00 40.81 136 ALA A O 1
ATOM 1038 N N . ALA A 1 137 ? -0.221 -9.858 -58.665 1.00 46.66 137 ALA A N 1
ATOM 1039 C CA . ALA A 1 137 ? 0.569 -9.117 -59.640 1.00 46.66 137 ALA A CA 1
ATOM 1040 C C . ALA A 1 137 ? -0.119 -8.845 -60.993 1.00 46.66 137 ALA A C 1
ATOM 1042 O O . ALA A 1 137 ? -0.102 -9.671 -61.904 1.00 46.66 137 ALA A O 1
ATOM 1043 N N . ARG A 1 138 ? -0.605 -7.618 -61.171 1.00 40.91 138 ARG A N 1
ATOM 1044 C CA . ARG A 1 138 ? -0.259 -6.879 -62.383 1.00 40.91 138 ARG A CA 1
ATOM 1045 C C . ARG A 1 138 ? 0.816 -5.894 -61.971 1.00 40.91 138 ARG A C 1
ATOM 1047 O O . ARG A 1 138 ? 0.606 -5.127 -61.035 1.00 40.91 138 ARG A O 1
ATOM 1054 N N . GLU A 1 139 ? 1.974 -5.995 -62.612 1.00 46.84 139 GLU A N 1
ATOM 1055 C CA . GLU A 1 139 ? 2.995 -4.955 -62.601 1.00 46.84 139 GLU A CA 1
ATOM 1056 C C . GLU A 1 139 ? 2.322 -3.640 -62.991 1.00 46.84 139 GLU A C 1
ATOM 1058 O O . GLU A 1 139 ? 2.091 -3.359 -64.162 1.00 46.84 139 GLU A O 1
ATOM 1063 N N . VAL A 1 140 ? 1.935 -2.860 -61.991 1.00 43.72 140 VAL A N 1
ATOM 1064 C CA . VAL A 1 140 ? 1.749 -1.431 -62.168 1.00 43.72 140 VAL A CA 1
ATOM 1065 C C . VAL A 1 140 ? 3.051 -0.850 -61.668 1.00 43.72 140 VAL A C 1
ATOM 1067 O O . VAL A 1 140 ? 3.238 -0.629 -60.472 1.00 43.72 140 VAL A O 1
ATOM 1070 N N . ASP A 1 141 ? 3.998 -0.759 -62.595 1.00 45.59 141 ASP A N 1
ATOM 1071 C CA . ASP A 1 141 ? 5.200 0.034 -62.427 1.00 45.59 141 ASP A CA 1
ATOM 1072 C C . ASP A 1 141 ? 4.756 1.479 -62.133 1.00 45.59 141 ASP A C 1
ATOM 1074 O O . ASP A 1 141 ? 4.188 2.126 -63.018 1.00 45.59 141 ASP A O 1
ATOM 1078 N N . PRO A 1 142 ? 4.955 2.007 -6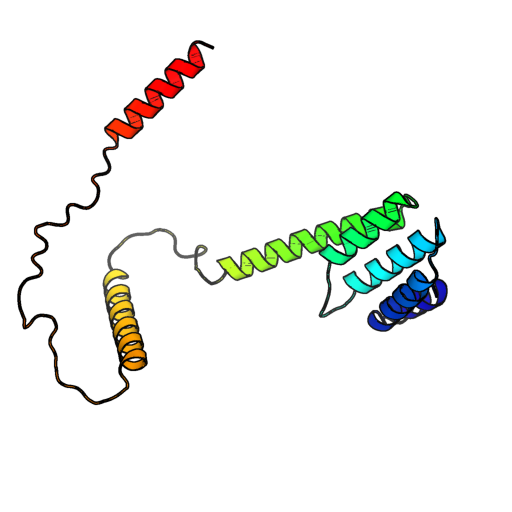0.910 1.00 48.53 142 PRO A N 1
ATOM 1079 C CA . PRO A 1 142 ? 4.555 3.373 -60.584 1.00 48.53 142 PRO A CA 1
ATOM 1080 C C . PRO A 1 142 ? 5.367 4.418 -61.366 1.00 48.53 142 PRO A C 1
ATOM 1082 O O . PRO A 1 142 ? 5.076 5.607 -61.263 1.00 48.53 142 PRO A O 1
ATOM 1085 N N . TYR A 1 143 ? 6.384 3.995 -62.128 1.00 47.91 143 TYR A N 1
ATOM 1086 C CA . TYR A 1 143 ? 7.217 4.859 -62.959 1.00 47.91 143 TYR A CA 1
ATOM 1087 C C . TYR A 1 143 ? 6.817 4.877 -64.442 1.00 47.91 143 TYR A C 1
ATOM 1089 O O . TYR A 1 143 ? 7.377 5.673 -65.198 1.00 47.91 143 TYR A O 1
ATOM 1097 N N . ALA A 1 144 ? 5.847 4.063 -64.874 1.00 45.88 144 ALA A N 1
ATOM 1098 C CA . ALA A 1 144 ? 5.461 3.983 -66.286 1.00 45.88 144 ALA A CA 1
ATOM 1099 C C . ALA A 1 144 ? 4.455 5.064 -66.727 1.00 45.88 144 ALA A C 1
ATOM 1101 O O . ALA A 1 144 ? 4.355 5.352 -67.919 1.00 45.88 144 ALA A O 1
ATOM 1102 N N . GLU A 1 145 ? 3.758 5.725 -65.799 1.00 44.34 145 GLU A N 1
ATOM 1103 C CA . GLU A 1 145 ? 2.791 6.775 -66.135 1.00 44.34 145 GLU A CA 1
ATOM 1104 C C . GLU A 1 145 ? 3.125 8.098 -65.437 1.00 44.34 145 GLU A C 1
ATOM 1106 O O . GLU A 1 145 ? 2.596 8.448 -64.391 1.00 44.34 145 GLU A O 1
ATOM 1111 N N . GLY A 1 146 ? 4.011 8.860 -66.081 1.00 43.44 146 GLY A N 1
ATOM 1112 C CA . GLY A 1 146 ? 3.826 10.302 -66.246 1.00 43.44 146 GLY A CA 1
ATOM 1113 C C . GLY A 1 146 ? 3.930 11.201 -65.008 1.00 43.44 146 GLY A C 1
ATOM 1114 O O . GLY A 1 146 ? 2.945 11.496 -64.346 1.00 43.44 146 GLY A O 1
ATOM 1115 N N . ARG A 1 147 ? 5.098 11.845 -64.886 1.00 43.56 147 ARG A N 1
ATOM 1116 C CA . ARG A 1 147 ? 5.278 13.206 -64.339 1.00 43.56 147 ARG A CA 1
ATOM 1117 C C . ARG A 1 147 ? 4.855 13.421 -62.880 1.00 43.56 147 ARG A C 1
ATOM 1119 O O . ARG A 1 147 ? 3.889 14.115 -62.587 1.00 43.56 147 ARG A O 1
ATOM 1126 N N . LEU A 1 148 ? 5.737 13.029 -61.969 1.00 40.03 148 LEU A N 1
ATOM 1127 C CA . LEU A 1 148 ? 6.032 13.871 -60.810 1.00 40.03 148 LEU A CA 1
ATOM 1128 C C . LEU A 1 148 ? 7.491 14.305 -60.923 1.00 40.03 148 LEU A C 1
ATOM 1130 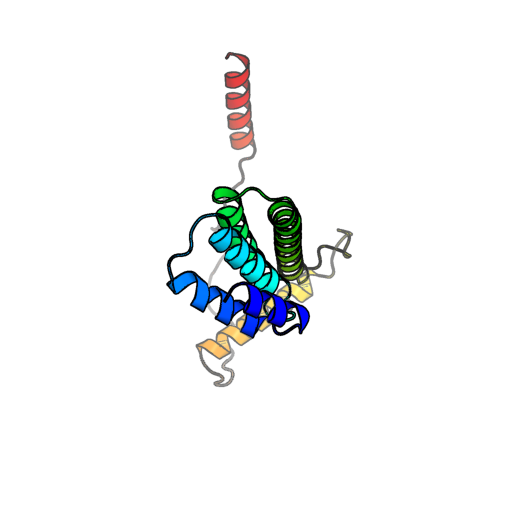O O . LEU A 1 148 ? 8.399 13.705 -60.353 1.00 40.03 148 LEU A O 1
ATOM 1134 N N . SER A 1 149 ? 7.712 15.325 -61.752 1.00 42.84 149 SER A N 1
ATOM 1135 C CA . SER A 1 149 ? 8.935 16.113 -61.713 1.00 42.84 149 SER A CA 1
ATOM 1136 C C . SER A 1 149 ? 9.114 16.639 -60.288 1.00 42.84 149 SER A C 1
ATOM 1138 O O . SER A 1 149 ? 8.243 17.326 -59.760 1.00 42.84 149 SER A O 1
ATOM 1140 N N . LEU A 1 150 ? 10.263 16.344 -59.680 1.00 45.97 150 LEU A N 1
ATOM 1141 C CA . LEU A 1 150 ? 10.779 16.983 -58.461 1.00 45.97 150 LEU A CA 1
ATOM 1142 C C . LEU A 1 150 ? 11.185 18.454 -58.720 1.00 45.97 150 LEU A C 1
ATOM 1144 O O . LEU A 1 150 ? 12.151 18.956 -58.160 1.00 45.97 150 LEU A O 1
ATOM 1148 N N . GLU A 1 151 ? 10.447 19.147 -59.582 1.00 45.34 151 GLU A N 1
ATOM 1149 C CA . GLU A 1 151 ? 10.585 20.567 -59.886 1.00 45.34 151 GLU A CA 1
ATOM 1150 C C . GLU A 1 151 ? 9.318 21.241 -59.354 1.00 45.34 151 GLU A C 1
ATOM 1152 O O . GLU A 1 151 ? 8.291 21.270 -60.027 1.00 45.34 151 GLU A O 1
ATOM 1157 N N . GLY A 1 152 ? 9.346 21.686 -58.095 1.00 45.72 152 GLY A N 1
ATOM 1158 C CA . GLY A 1 152 ? 8.227 22.440 -57.513 1.00 45.72 152 GLY A CA 1
ATOM 1159 C C . GLY A 1 152 ? 7.983 22.265 -56.016 1.00 45.72 152 GLY A C 1
ATOM 1160 O O . GLY A 1 152 ? 7.183 23.004 -55.456 1.00 45.72 152 GLY A O 1
ATOM 1161 N N . LEU A 1 153 ? 8.666 21.341 -55.337 1.00 45.16 153 LEU A N 1
ATOM 1162 C CA . LEU A 1 153 ? 8.666 21.291 -53.871 1.00 45.16 153 LEU A CA 1
ATOM 1163 C C . LEU A 1 153 ? 9.970 21.889 -53.348 1.00 45.16 153 LEU A C 1
ATOM 1165 O O . LEU A 1 153 ? 10.871 21.175 -52.907 1.00 45.16 153 LEU A O 1
ATOM 1169 N N . GLU A 1 154 ? 10.060 23.219 -53.396 1.00 46.28 154 GLU A N 1
ATOM 1170 C CA . GLU A 1 154 ? 10.915 23.942 -52.459 1.00 46.28 154 GLU A CA 1
ATOM 1171 C C . GLU A 1 154 ? 10.406 23.608 -51.052 1.00 46.28 154 GLU A C 1
ATOM 1173 O O . GLU A 1 154 ? 9.357 24.074 -50.607 1.00 46.28 154 GLU A O 1
ATOM 1178 N N . GLY A 1 155 ? 11.112 22.708 -50.365 1.00 48.47 155 GLY A N 1
ATOM 1179 C CA . GLY A 1 155 ? 10.927 22.538 -48.929 1.00 48.47 155 GLY A CA 1
ATOM 1180 C C . GLY A 1 155 ? 11.156 23.883 -48.231 1.00 48.47 155 GLY A C 1
ATOM 1181 O O . GLY A 1 155 ? 11.908 24.706 -48.755 1.00 48.47 155 GLY A O 1
ATOM 1182 N N . PRO A 1 156 ? 10.539 24.132 -47.063 1.00 48.28 156 PRO A N 1
ATOM 1183 C CA . PRO A 1 156 ? 10.702 25.404 -46.370 1.00 48.28 156 PRO A CA 1
ATOM 1184 C C . PRO A 1 156 ? 12.194 25.670 -46.140 1.00 48.28 156 PRO A C 1
ATOM 1186 O O . PRO A 1 156 ? 12.858 24.931 -45.404 1.00 48.28 156 PRO A O 1
ATOM 1189 N N . GLN A 1 157 ? 12.730 26.696 -46.806 1.00 53.28 157 GLN A N 1
ATOM 1190 C CA . GLN A 1 157 ? 14.090 27.157 -46.575 1.00 53.28 157 GLN A CA 1
ATOM 1191 C C . GLN A 1 157 ? 14.176 27.628 -45.123 1.00 53.28 157 GLN A C 1
ATOM 1193 O O . GLN A 1 157 ? 13.418 28.480 -44.662 1.00 53.28 157 GLN A O 1
ATOM 1198 N N . LYS A 1 158 ? 15.078 27.007 -44.361 1.00 53.91 158 LYS A N 1
ATOM 1199 C CA . LYS A 1 158 ? 15.441 27.485 -43.030 1.00 53.91 158 LYS A CA 1
ATOM 1200 C C . LYS A 1 158 ? 16.277 28.749 -43.196 1.00 53.91 158 LYS A C 1
ATOM 1202 O O . LYS A 1 158 ? 17.502 28.659 -43.276 1.00 53.91 158 LYS A O 1
ATOM 1207 N N . ASP A 1 159 ? 15.624 29.902 -43.182 1.00 59.41 159 ASP A N 1
ATOM 1208 C CA . ASP A 1 159 ? 16.304 31.189 -43.061 1.00 59.41 159 ASP A CA 1
ATOM 1209 C C . ASP A 1 159 ? 16.825 31.355 -41.630 1.00 59.41 159 ASP A C 1
ATOM 1211 O O . ASP A 1 159 ? 16.197 31.944 -40.747 1.00 59.41 159 ASP A O 1
ATOM 1215 N N . ASN A 1 160 ? 18.009 30.786 -41.392 1.00 56.75 160 ASN A N 1
ATOM 1216 C CA . ASN A 1 160 ? 18.748 30.919 -40.136 1.00 56.75 160 ASN A CA 1
ATOM 1217 C C . ASN A 1 160 ? 19.028 32.387 -39.776 1.00 56.75 160 ASN A C 1
ATOM 1219 O O . ASN A 1 160 ? 19.203 32.698 -38.599 1.00 56.75 160 ASN A O 1
ATOM 1223 N N . ASP A 1 161 ? 19.042 33.284 -40.761 1.00 59.88 161 ASP A N 1
ATOM 1224 C CA . ASP A 1 161 ? 19.322 34.701 -40.546 1.00 59.88 161 ASP A CA 1
ATOM 1225 C C . ASP A 1 161 ? 18.127 35.437 -39.924 1.00 59.88 161 ASP A C 1
ATOM 1227 O O . ASP A 1 161 ? 18.319 36.255 -39.024 1.00 59.88 161 ASP A O 1
ATOM 1231 N N . ALA A 1 162 ? 16.892 35.061 -40.276 1.00 59.56 162 ALA A N 1
ATOM 1232 C CA . ALA A 1 162 ? 15.686 35.601 -39.642 1.00 59.56 162 ALA A CA 1
ATOM 1233 C C . ALA A 1 162 ? 15.561 35.150 -38.174 1.00 59.56 162 ALA A C 1
ATOM 1235 O O . ALA A 1 162 ? 15.200 35.937 -37.299 1.00 59.56 162 ALA A O 1
ATOM 1236 N N . ALA A 1 163 ? 15.935 33.899 -37.879 1.00 56.91 163 ALA A N 1
ATOM 1237 C CA . ALA A 1 163 ? 15.955 33.380 -36.511 1.00 56.91 163 ALA A CA 1
ATOM 1238 C C . ALA A 1 163 ? 17.049 34.038 -35.646 1.00 56.91 163 ALA A C 1
ATOM 1240 O O . ALA A 1 163 ? 16.848 34.249 -34.449 1.00 56.91 163 ALA A O 1
ATOM 1241 N N . ARG A 1 164 ? 18.194 34.394 -36.243 1.00 59.28 164 ARG A N 1
ATOM 1242 C CA . ARG A 1 164 ? 19.279 35.116 -35.557 1.00 59.28 164 ARG A CA 1
ATOM 1243 C C . ARG A 1 164 ? 18.933 36.579 -35.289 1.00 59.28 164 ARG A C 1
ATOM 1245 O O . ARG A 1 164 ? 19.244 37.065 -34.205 1.00 59.28 164 ARG A O 1
ATOM 1252 N N . ALA A 1 165 ? 18.258 37.251 -36.221 1.00 63.94 165 ALA A N 1
ATOM 1253 C CA . ALA A 1 165 ? 17.786 38.621 -36.023 1.00 63.94 165 ALA A CA 1
ATOM 1254 C C . ALA A 1 165 ? 16.751 38.708 -34.887 1.00 63.94 165 ALA A C 1
ATOM 1256 O O . ALA A 1 165 ? 16.889 39.542 -33.994 1.00 63.94 165 ALA A O 1
ATOM 1257 N N . ALA A 1 166 ? 15.791 37.776 -34.851 1.00 60.34 166 ALA A N 1
ATOM 1258 C CA . ALA A 1 166 ? 14.790 37.713 -33.785 1.00 60.34 166 ALA A CA 1
ATOM 1259 C C . ALA A 1 166 ? 15.414 37.465 -32.398 1.00 60.34 166 ALA A C 1
ATOM 1261 O O . ALA A 1 166 ? 14.960 38.027 -31.404 1.00 60.34 166 ALA A O 1
ATOM 1262 N N . PHE A 1 167 ? 16.482 36.662 -32.320 1.00 61.22 167 PHE A N 1
ATOM 1263 C CA . PHE A 1 167 ? 17.187 36.419 -31.059 1.00 61.22 167 PHE A CA 1
ATOM 1264 C C . PHE A 1 167 ? 17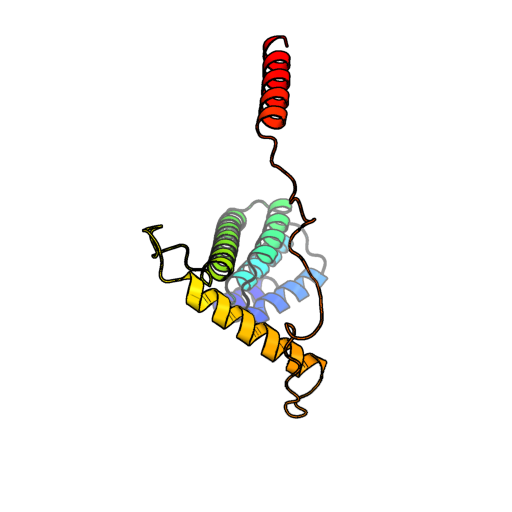.952 37.664 -30.576 1.00 61.22 167 PHE A C 1
ATOM 1266 O O . PHE A 1 167 ? 17.880 38.013 -29.398 1.00 61.22 167 PHE A O 1
ATOM 1273 N N . ALA A 1 168 ? 18.613 38.385 -31.488 1.00 62.97 168 ALA A N 1
ATOM 1274 C CA . ALA A 1 168 ? 19.349 39.608 -31.164 1.00 62.97 168 ALA A CA 1
ATOM 1275 C C . ALA A 1 168 ? 18.431 40.745 -30.671 1.00 62.97 168 ALA A C 1
ATOM 1277 O O . ALA A 1 168 ? 18.794 41.470 -29.744 1.00 62.97 168 ALA A O 1
ATOM 1278 N N . GLU A 1 169 ? 17.221 40.873 -31.227 1.00 61.59 169 GLU A N 1
ATOM 1279 C CA . GLU A 1 169 ? 16.226 41.847 -30.751 1.00 61.59 169 GLU A CA 1
ATOM 1280 C C . GLU A 1 169 ? 15.718 41.514 -29.341 1.00 61.59 169 GLU A C 1
ATOM 1282 O O . GLU A 1 169 ? 15.572 42.409 -28.504 1.00 61.59 169 GLU A O 1
ATO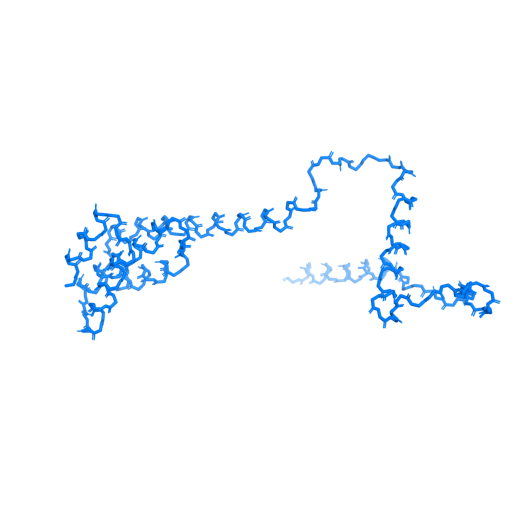M 1287 N N . THR A 1 170 ? 15.512 40.228 -29.037 1.00 59.56 170 THR A N 1
ATOM 1288 C CA . THR A 1 170 ? 15.092 39.804 -27.690 1.00 59.56 170 THR A CA 1
ATOM 1289 C C . THR A 1 170 ? 16.185 39.979 -26.639 1.00 59.56 170 THR A C 1
ATOM 1291 O O . THR A 1 170 ? 15.885 40.286 -25.486 1.00 59.56 170 THR A O 1
ATOM 1294 N N . GLU A 1 171 ? 17.452 39.841 -27.028 1.00 54.56 171 GLU A N 1
ATOM 1295 C CA . GLU A 1 171 ? 18.592 40.034 -26.132 1.00 54.56 171 GLU A CA 1
ATOM 1296 C C . GLU A 1 171 ? 18.837 41.527 -25.853 1.00 54.56 171 GLU A C 1
ATOM 1298 O O . GLU A 1 171 ? 19.069 41.912 -24.708 1.00 54.56 171 GLU A O 1
ATOM 1303 N N . ALA A 1 172 ? 18.663 42.399 -26.854 1.00 55.66 172 ALA A N 1
ATOM 1304 C CA . ALA A 1 172 ? 18.745 43.849 -26.670 1.00 55.66 172 ALA A CA 1
ATOM 1305 C C . ALA A 1 172 ? 17.630 44.401 -25.758 1.00 55.66 172 ALA A C 1
ATOM 1307 O O . ALA A 1 172 ? 17.885 45.286 -24.938 1.00 55.66 172 ALA A O 1
ATOM 1308 N N . ALA A 1 173 ? 16.414 43.851 -25.850 1.00 55.19 173 ALA A N 1
ATOM 1309 C CA . ALA A 1 173 ? 15.293 44.230 -24.986 1.00 55.19 173 ALA A CA 1
ATOM 1310 C C . ALA A 1 173 ? 15.490 43.801 -23.518 1.00 55.19 173 ALA A C 1
ATOM 1312 O O . ALA A 1 173 ? 15.006 44.476 -22.612 1.00 55.19 173 ALA A O 1
ATOM 1313 N N . ALA A 1 174 ? 16.224 42.711 -23.272 1.00 53.91 174 ALA A N 1
ATOM 1314 C CA . ALA A 1 174 ? 16.509 42.212 -21.925 1.00 53.91 174 ALA A CA 1
ATOM 1315 C C . ALA A 1 174 ? 17.636 42.978 -21.206 1.00 53.91 174 ALA A C 1
ATOM 1317 O O . ALA A 1 174 ? 17.732 42.910 -19.986 1.00 53.91 174 ALA A O 1
ATOM 1318 N N . VAL A 1 175 ? 18.483 43.703 -21.945 1.00 55.78 175 VAL A N 1
ATOM 1319 C CA . VAL A 1 175 ? 19.620 44.465 -21.392 1.00 55.78 175 VAL A CA 1
ATOM 1320 C C . VAL A 1 175 ? 19.238 45.910 -21.015 1.00 55.78 175 VAL A C 1
ATOM 1322 O O . VAL A 1 175 ? 19.984 46.571 -20.298 1.00 55.78 175 VAL A O 1
ATOM 1325 N N . GLN A 1 176 ? 18.076 46.408 -21.454 1.00 52.56 176 GLN A N 1
ATOM 1326 C CA . GLN A 1 176 ? 17.571 47.754 -21.121 1.00 52.56 176 GLN A CA 1
ATOM 1327 C C . GLN A 1 176 ? 16.460 47.778 -20.048 1.00 52.56 176 GLN A C 1
ATOM 1329 O O . GLN A 1 176 ? 15.931 48.855 -19.766 1.00 52.56 176 GLN A O 1
ATOM 1334 N N . ALA A 1 177 ? 16.114 46.631 -19.454 1.00 47.91 177 ALA A N 1
ATOM 1335 C CA . ALA A 1 177 ? 15.162 46.502 -18.342 1.00 47.91 177 ALA A CA 1
ATOM 1336 C C . ALA A 1 177 ? 15.892 46.276 -17.010 1.00 47.91 177 ALA A C 1
ATOM 1338 O O . ALA A 1 177 ? 15.411 46.813 -15.986 1.00 47.91 177 ALA A O 1
#